Protein AF-A0A3M2GX97-F1 (afdb_monomer_lite)

Sequence (139 aa):
MDYLLRYRALLKPSDVLYLAIRSIMYLIIALGLFLLIKEMFYRELSFENLVKNTTIRVLELVILYEIFRAVLSIFEYQRVKLTFLVDACISFMIRELIIVIYSGKLNPELSLSLGAVLLVLALLRIVVVRFSPEVKHEV

pLDDT: mean 82.13, std 12.9, range [42.47, 96.44]

Foldseek 3Di:
DPPVVVVVPDCDPLNVVLVVLVVVLVVVLVVLVVVLVVCLVPDPDDPLVNVLVSLLSVLVSVVSVLVSVVVSVCSPPVDDQVLNVLVSVLVNLVSVVVNCVSVVVDDPVVVVVSVVVNVVSVVVNVCSVVPVDDPPPDD

Radius of gyration: 20.85 Å; chains: 1; bounding box: 63×39×47 Å

Secondary structure (DSSP, 8-state):
--TTTTTSS---HHHHHHHHHHHHHHHHHHHHHHHHHHHHHH----HHHHHHHHHHHHHHHHHHHHHHHHHHHHHHHSS--HHHHHHHHHHHHHHHHHHHHHHT---HHHHHHHHHHHHHHHHHHHHHHHHS-------

Structure (mmCIF, N/CA/C/O backbone):
data_AF-A0A3M2GX97-F1
#
_entry.id   AF-A0A3M2GX97-F1
#
loop_
_atom_site.group_PDB
_atom_site.id
_atom_site.type_symbol
_atom_site.label_atom_id
_atom_site.label_alt_id
_atom_site.label_comp_id
_atom_site.label_asym_id
_atom_site.label_entity_id
_atom_site.label_seq_id
_atom_site.pdbx_PDB_ins_code
_atom_site.Cartn_x
_atom_site.Cartn_y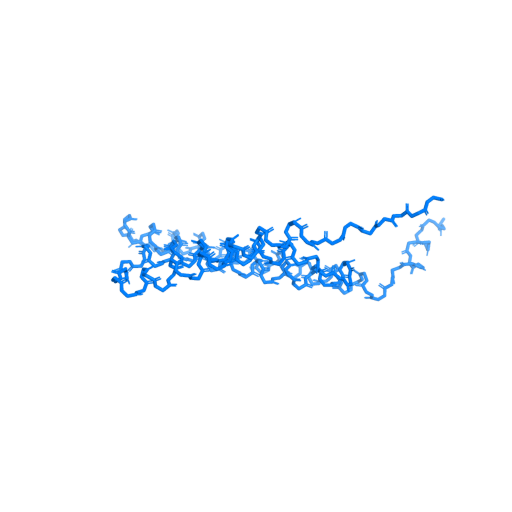
_atom_site.Cartn_z
_atom_site.occupancy
_atom_site.B_iso_or_equiv
_atom_site.auth_seq_id
_atom_site.auth_comp_id
_atom_site.auth_asym_id
_atom_site.auth_atom_id
_atom_site.pdbx_PDB_model_num
ATOM 1 N N . MET A 1 1 ? 41.504 16.235 -9.476 1.00 54.25 1 MET A N 1
ATOM 2 C CA . MET A 1 1 ? 40.202 16.875 -9.754 1.00 54.25 1 MET A CA 1
ATOM 3 C C . MET A 1 1 ? 39.506 16.200 -10.949 1.00 54.25 1 MET A C 1
ATOM 5 O O . MET A 1 1 ? 38.859 16.886 -11.713 1.00 54.25 1 MET A O 1
ATOM 9 N N . ASP A 1 2 ? 39.601 14.868 -11.106 1.00 54.72 2 ASP A N 1
ATOM 10 C CA . ASP A 1 2 ? 39.024 14.140 -12.264 1.00 54.72 2 ASP A CA 1
ATOM 11 C C . ASP A 1 2 ? 38.012 13.050 -11.876 1.00 54.72 2 ASP A C 1
ATOM 13 O O . ASP A 1 2 ? 37.290 12.520 -12.716 1.00 54.72 2 ASP A O 1
ATOM 17 N N . TYR A 1 3 ? 37.883 12.745 -10.583 1.00 55.25 3 TYR A N 1
ATOM 18 C CA . TYR A 1 3 ? 36.959 11.711 -10.107 1.00 55.25 3 TYR A CA 1
ATOM 19 C C . TYR A 1 3 ? 35.488 12.160 -10.112 1.00 55.25 3 TYR A C 1
ATOM 21 O O . TYR A 1 3 ? 34.590 11.327 -10.190 1.00 55.25 3 TYR A O 1
ATOM 29 N N . LEU A 1 4 ? 35.225 13.472 -10.084 1.00 58.31 4 LEU A N 1
ATOM 30 C CA . LEU A 1 4 ? 33.865 14.026 -10.050 1.00 58.31 4 LEU A CA 1
ATOM 31 C C . LEU A 1 4 ? 33.211 14.118 -11.440 1.00 58.31 4 LEU A C 1
ATOM 33 O O . LEU A 1 4 ? 31.986 14.121 -11.542 1.00 58.31 4 LEU A O 1
ATOM 37 N N . LEU A 1 5 ? 34.000 14.149 -12.519 1.00 59.16 5 LEU A N 1
ATOM 38 C CA . LEU A 1 5 ? 33.483 14.296 -13.887 1.00 59.16 5 LEU A CA 1
ATOM 39 C C . LEU A 1 5 ? 32.967 12.974 -14.474 1.00 59.16 5 LEU A C 1
ATOM 41 O O . LEU A 1 5 ? 32.030 12.980 -15.271 1.00 59.16 5 LEU A O 1
ATOM 45 N N . ARG A 1 6 ? 33.489 11.828 -14.017 1.00 56.19 6 ARG A N 1
ATOM 46 C CA . ARG A 1 6 ? 33.067 10.501 -14.501 1.00 56.19 6 ARG A CA 1
ATOM 47 C C . ARG A 1 6 ? 31.698 10.058 -13.967 1.00 56.19 6 ARG A C 1
ATOM 49 O O . ARG A 1 6 ? 31.044 9.236 -14.598 1.00 56.19 6 ARG A O 1
ATOM 56 N N . TYR A 1 7 ? 31.233 10.643 -12.861 1.00 55.12 7 TYR A N 1
ATOM 57 C CA . TYR A 1 7 ? 29.900 10.370 -12.305 1.00 55.12 7 TYR A CA 1
ATOM 58 C C . TYR A 1 7 ? 28.773 11.048 -13.108 1.00 55.12 7 TYR A C 1
ATOM 60 O O . TYR A 1 7 ? 27.627 10.611 -13.085 1.00 55.12 7 TYR A O 1
ATOM 68 N N . ARG A 1 8 ? 29.098 12.106 -13.867 1.00 57.59 8 ARG A N 1
ATOM 69 C CA . ARG A 1 8 ? 28.133 12.900 -14.647 1.00 57.59 8 ARG A CA 1
ATOM 70 C C . ARG A 1 8 ? 27.841 12.337 -16.043 1.00 57.59 8 ARG A C 1
ATOM 72 O O . ARG A 1 8 ? 26.881 12.770 -16.667 1.00 57.59 8 ARG A O 1
ATOM 79 N N . ALA A 1 9 ? 28.645 11.390 -16.528 1.00 55.88 9 ALA A N 1
ATOM 80 C CA . ALA A 1 9 ? 28.612 10.932 -17.920 1.00 55.88 9 ALA A CA 1
ATOM 81 C C . ALA A 1 9 ? 27.734 9.689 -18.179 1.00 55.88 9 ALA A C 1
ATOM 83 O O . ALA A 1 9 ? 27.726 9.184 -19.298 1.00 55.88 9 ALA A O 1
ATOM 84 N N . LEU A 1 10 ? 27.005 9.173 -17.181 1.00 59.09 10 LEU A N 1
ATOM 85 C CA . LEU A 1 10 ? 26.242 7.925 -17.345 1.00 59.09 10 LEU A CA 1
ATOM 86 C C . LEU A 1 10 ? 24.918 7.848 -16.572 1.00 59.09 10 LEU A C 1
ATOM 88 O O . LEU A 1 10 ? 24.339 6.772 -16.485 1.00 59.09 10 LEU A O 1
ATOM 92 N N . LEU A 1 11 ? 24.403 8.968 -16.055 1.00 63.03 11 LEU A N 1
ATOM 93 C CA . LEU A 1 11 ? 23.005 9.032 -15.621 1.00 63.03 11 LEU A CA 1
ATOM 94 C C . LEU A 1 11 ? 22.142 9.176 -16.872 1.00 63.03 11 LEU A C 1
ATOM 96 O O . LEU A 1 11 ? 22.019 10.269 -17.432 1.00 63.03 11 LEU A O 1
ATOM 100 N N . LYS A 1 12 ? 21.566 8.065 -17.335 1.00 76.62 12 LYS A N 1
ATOM 101 C CA . LYS A 1 12 ? 20.534 8.134 -18.369 1.00 76.62 12 LYS A CA 1
ATOM 102 C C . LYS A 1 12 ? 19.368 8.958 -17.805 1.00 76.62 12 LYS A C 1
ATOM 104 O O . LYS A 1 12 ? 19.091 8.878 -16.607 1.00 76.62 12 LYS A O 1
ATOM 109 N N . PRO A 1 13 ? 18.648 9.736 -18.629 1.00 76.75 13 PRO A N 1
ATOM 110 C CA . PRO A 1 13 ? 17.495 10.509 -18.159 1.00 76.75 13 PRO A CA 1
ATOM 111 C C . PRO A 1 13 ? 16.436 9.638 -17.448 1.00 76.75 13 PRO A C 1
ATOM 113 O O . PRO A 1 13 ? 15.741 10.128 -16.561 1.00 76.75 13 PRO A O 1
ATOM 116 N N . SER A 1 14 ? 16.372 8.336 -17.762 1.00 78.25 14 SER A N 1
ATOM 117 C CA . SER A 1 14 ? 15.567 7.333 -17.049 1.00 78.25 14 SER A CA 1
ATOM 118 C C . SER A 1 14 ? 15.922 7.193 -15.567 1.00 78.25 14 SER A C 1
ATOM 120 O O . SER A 1 14 ? 15.031 7.045 -14.734 1.00 78.25 14 SER A O 1
ATOM 122 N N . ASP A 1 15 ? 17.206 7.266 -15.228 1.00 85.38 15 ASP A N 1
ATOM 123 C CA . ASP A 1 15 ? 17.712 6.966 -13.887 1.00 85.38 15 ASP A CA 1
ATOM 124 C C . ASP A 1 15 ? 17.464 8.150 -12.949 1.00 85.38 15 ASP A C 1
ATOM 126 O O . ASP A 1 15 ? 17.101 7.978 -11.784 1.00 85.38 15 ASP A O 1
ATOM 130 N N . VAL A 1 16 ? 17.582 9.368 -13.489 1.00 87.06 16 VAL A N 1
ATOM 131 C CA . VAL A 1 16 ? 17.220 10.609 -12.792 1.00 87.06 16 VAL A CA 1
ATOM 132 C C . VAL A 1 16 ? 15.721 10.635 -12.499 1.00 87.06 16 VAL A C 1
ATOM 134 O O . VAL A 1 16 ? 15.323 10.958 -11.381 1.00 87.06 16 VAL A O 1
ATOM 137 N N . LEU A 1 17 ? 14.890 10.254 -13.476 1.00 85.62 17 LEU A N 1
ATOM 138 C CA . LEU A 1 17 ? 13.440 10.180 -13.305 1.00 85.62 17 LEU A CA 1
ATOM 139 C C . LEU A 1 17 ? 13.046 9.130 -12.258 1.00 85.62 17 LEU A C 1
ATOM 141 O O . LEU A 1 17 ? 12.260 9.428 -11.361 1.00 85.62 17 LEU A O 1
ATOM 145 N N . TYR A 1 18 ? 13.626 7.930 -12.331 1.00 87.88 18 TYR A N 1
ATOM 146 C CA . TYR A 1 18 ? 13.399 6.875 -11.344 1.00 87.88 18 TYR A CA 1
ATOM 147 C C . TYR A 1 18 ? 13.775 7.343 -9.928 1.00 87.88 18 TYR A C 1
ATOM 149 O O . TYR A 1 18 ? 12.979 7.206 -8.995 1.00 87.88 18 TYR A O 1
ATOM 157 N N . LEU A 1 19 ? 14.953 7.959 -9.766 1.00 89.56 19 LEU A N 1
ATOM 158 C CA . LEU A 1 19 ? 15.407 8.480 -8.478 1.00 89.56 19 LEU A CA 1
ATOM 159 C C . LEU A 1 19 ? 14.478 9.583 -7.954 1.00 89.56 19 LEU A C 1
ATOM 161 O O . LEU A 1 19 ? 14.158 9.595 -6.762 1.00 89.56 19 LEU A O 1
ATOM 165 N N . ALA A 1 20 ? 14.020 10.481 -8.830 1.00 91.25 20 ALA A N 1
ATOM 166 C CA . ALA A 1 20 ? 13.090 11.546 -8.475 1.00 91.25 20 ALA A CA 1
ATOM 167 C C . ALA A 1 20 ? 11.747 10.983 -7.985 1.00 91.25 20 ALA A C 1
ATOM 169 O O . ALA A 1 20 ? 11.319 11.318 -6.880 1.00 91.25 20 ALA A O 1
ATOM 170 N N . ILE A 1 21 ? 11.122 10.071 -8.743 1.00 90.50 21 ILE A N 1
ATOM 171 C CA . ILE A 1 21 ? 9.843 9.441 -8.366 1.00 90.50 21 ILE A CA 1
ATOM 172 C C . ILE A 1 21 ? 9.993 8.672 -7.049 1.00 90.50 21 ILE A C 1
ATOM 174 O O . ILE A 1 21 ? 9.150 8.804 -6.161 1.00 90.50 21 ILE A O 1
ATOM 178 N N . ARG A 1 22 ? 11.084 7.915 -6.875 1.00 92.19 22 ARG A N 1
ATOM 179 C CA . ARG A 1 22 ? 11.343 7.165 -5.638 1.00 92.19 22 ARG A CA 1
ATOM 180 C C . ARG A 1 22 ? 11.516 8.088 -4.432 1.00 92.19 22 ARG A C 1
ATOM 182 O O . ARG A 1 22 ? 11.015 7.786 -3.352 1.00 92.19 22 ARG A O 1
ATOM 189 N N . SER A 1 23 ? 12.194 9.218 -4.616 1.00 93.31 23 SER A N 1
ATOM 190 C CA . SER A 1 23 ? 12.381 10.216 -3.557 1.00 93.31 23 SER A CA 1
ATOM 191 C C . SER A 1 23 ? 11.061 10.892 -3.185 1.00 93.31 23 SER A C 1
ATOM 193 O O . SER A 1 23 ? 10.763 11.038 -2.001 1.00 93.31 23 SER A O 1
ATOM 195 N N . ILE A 1 24 ? 10.235 11.230 -4.181 1.00 94.88 24 ILE A N 1
ATOM 196 C CA . ILE A 1 24 ? 8.887 11.778 -3.977 1.00 94.88 24 ILE A CA 1
ATOM 197 C C . ILE A 1 24 ? 8.003 10.778 -3.223 1.00 94.88 24 ILE A C 1
ATOM 199 O O . ILE A 1 24 ? 7.351 11.162 -2.256 1.00 94.88 24 ILE A O 1
ATOM 203 N N . MET A 1 25 ? 8.019 9.498 -3.608 1.00 93.94 25 MET A N 1
ATOM 204 C CA . MET A 1 25 ? 7.278 8.439 -2.913 1.00 93.94 25 MET A CA 1
ATOM 205 C C . MET A 1 25 ? 7.633 8.399 -1.420 1.00 93.94 25 MET A C 1
ATOM 207 O O . MET A 1 25 ? 6.736 8.441 -0.579 1.00 93.94 25 MET A O 1
ATOM 211 N N . TYR A 1 26 ? 8.926 8.349 -1.075 1.00 94.69 26 TYR A N 1
ATOM 212 C CA . TYR A 1 26 ? 9.346 8.327 0.331 1.00 94.69 26 TYR A CA 1
ATOM 213 C C . TYR A 1 26 ? 8.939 9.590 1.085 1.00 94.69 26 TYR A C 1
ATOM 215 O O . TYR A 1 26 ? 8.519 9.495 2.236 1.00 94.69 26 TYR A O 1
ATOM 223 N N . LEU A 1 27 ? 9.012 10.755 0.440 1.00 96.44 27 LEU A N 1
ATOM 224 C CA . LEU A 1 27 ? 8.582 12.016 1.035 1.00 96.44 27 LEU A CA 1
ATOM 225 C C . LEU A 1 27 ? 7.077 12.011 1.335 1.00 96.44 27 LEU A C 1
ATOM 227 O O . LEU A 1 27 ? 6.680 12.356 2.444 1.00 96.44 27 LEU A O 1
ATOM 231 N N . ILE A 1 28 ? 6.242 11.576 0.389 1.00 95.25 28 ILE A N 1
ATOM 232 C CA . ILE A 1 28 ? 4.786 11.500 0.576 1.00 95.25 28 ILE A CA 1
ATOM 233 C C . ILE A 1 28 ? 4.431 10.528 1.706 1.00 95.25 28 ILE A C 1
ATOM 235 O O . ILE A 1 28 ? 3.602 10.850 2.555 1.00 95.25 28 ILE A O 1
ATOM 239 N N . ILE A 1 29 ? 5.085 9.365 1.761 1.00 94.50 29 ILE A N 1
ATOM 240 C CA . ILE A 1 29 ? 4.862 8.378 2.827 1.00 94.50 29 ILE A CA 1
ATOM 241 C C . ILE A 1 29 ? 5.303 8.933 4.182 1.00 94.50 29 ILE A C 1
ATOM 243 O O . ILE A 1 29 ? 4.564 8.808 5.156 1.00 94.50 29 ILE A O 1
ATOM 247 N N . ALA A 1 30 ? 6.466 9.584 4.253 1.00 95.50 30 ALA A N 1
ATOM 248 C CA . ALA A 1 30 ? 6.948 10.211 5.480 1.00 95.50 30 ALA A CA 1
ATOM 249 C C . ALA A 1 30 ? 5.985 11.300 5.978 1.00 95.50 30 ALA A C 1
ATOM 251 O O . ALA A 1 30 ? 5.673 11.340 7.167 1.00 95.50 30 ALA A O 1
ATOM 252 N N . LEU A 1 31 ? 5.458 12.135 5.076 1.00 96.12 31 LEU A N 1
ATOM 253 C CA . LEU A 1 31 ? 4.430 13.122 5.411 1.00 96.12 31 LEU A CA 1
ATOM 254 C C . LEU A 1 31 ? 3.137 12.456 5.891 1.00 96.12 31 LEU A C 1
ATOM 256 O O . LEU A 1 31 ? 2.572 12.883 6.894 1.00 96.12 31 LEU A O 1
ATOM 260 N N . GLY A 1 32 ? 2.688 11.393 5.224 1.00 93.75 32 GLY A N 1
ATOM 261 C CA . GLY A 1 32 ? 1.515 10.622 5.634 1.0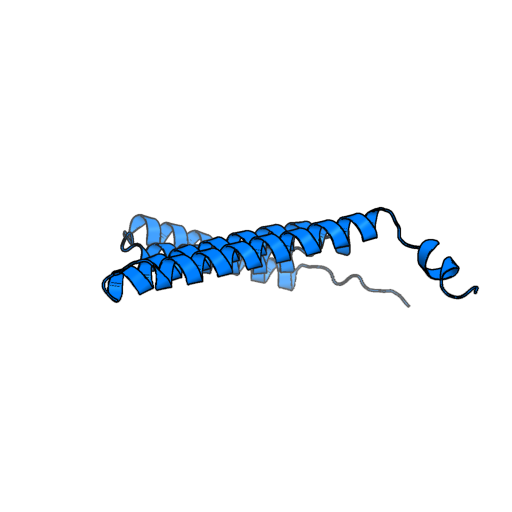0 93.75 32 GLY A CA 1
ATOM 262 C C . GLY A 1 32 ? 1.653 10.041 7.043 1.00 93.75 32 GLY A C 1
ATOM 263 O O . GLY A 1 32 ? 0.759 10.201 7.874 1.00 93.75 32 GLY A O 1
ATOM 264 N N . LEU A 1 33 ? 2.803 9.433 7.344 1.00 93.62 33 LEU A N 1
ATOM 265 C CA . LEU A 1 33 ? 3.122 8.913 8.677 1.00 93.62 33 LEU A CA 1
ATOM 266 C C . LEU A 1 33 ? 3.208 10.032 9.721 1.00 93.62 33 LEU A C 1
ATOM 268 O O . LEU A 1 33 ? 2.707 9.883 10.833 1.00 93.62 33 LEU A O 1
ATOM 272 N N . PHE A 1 34 ? 3.798 11.174 9.367 1.00 94.44 34 PHE A N 1
ATOM 273 C CA . PHE A 1 34 ? 3.858 12.330 10.256 1.00 94.44 34 PHE A CA 1
ATOM 274 C C . PHE A 1 34 ? 2.458 12.864 10.596 1.00 94.44 34 PHE A C 1
ATOM 276 O O . PHE A 1 34 ? 2.166 13.151 11.758 1.00 94.44 34 PHE A O 1
ATOM 283 N N . LEU A 1 35 ? 1.567 12.951 9.604 1.00 91.88 35 LEU A N 1
ATOM 284 C CA . LEU A 1 35 ? 0.176 13.360 9.805 1.00 91.88 35 LEU A CA 1
ATOM 285 C C . LEU A 1 35 ? -0.594 12.371 10.686 1.00 91.88 35 LEU A C 1
ATOM 287 O O . LEU A 1 35 ? -1.351 12.811 11.548 1.00 91.88 35 LEU A O 1
ATOM 291 N N . LEU A 1 36 ? -0.361 11.064 10.524 1.00 91.00 36 LEU A N 1
ATOM 292 C CA . LEU A 1 36 ? -0.929 10.029 11.393 1.00 91.00 36 LEU A CA 1
ATOM 293 C C . LEU A 1 36 ? -0.531 10.226 12.857 1.00 91.00 36 LEU A C 1
ATOM 295 O O . LEU A 1 36 ? -1.398 10.280 13.726 1.00 91.00 36 LEU A O 1
ATOM 299 N N . ILE A 1 37 ? 0.769 10.381 13.125 1.00 90.06 37 ILE A N 1
ATOM 300 C CA . ILE A 1 37 ? 1.287 10.589 14.486 1.00 90.06 37 ILE A CA 1
ATOM 301 C C . ILE A 1 37 ? 0.700 11.869 15.084 1.00 90.06 37 ILE A C 1
ATOM 303 O O . ILE A 1 37 ? 0.273 11.882 16.239 1.00 90.06 37 ILE A O 1
ATOM 307 N N . LYS A 1 38 ? 0.630 12.939 14.284 1.00 90.25 38 LYS A N 1
ATOM 308 C CA . LYS A 1 38 ? 0.001 14.193 14.695 1.00 90.25 38 LYS A CA 1
ATOM 309 C C . LYS A 1 38 ? -1.462 13.959 15.082 1.00 90.25 38 LYS A C 1
ATOM 311 O O . LYS A 1 38 ? -1.887 14.363 16.158 1.00 90.25 38 LYS A O 1
ATOM 316 N N . GLU A 1 39 ? -2.239 13.284 14.247 1.00 85.00 39 GLU A N 1
ATOM 317 C CA . GLU A 1 39 ? -3.653 13.032 14.532 1.00 85.00 39 GLU A CA 1
ATOM 318 C C . GLU A 1 39 ? -3.863 12.185 15.794 1.00 85.00 39 GLU A C 1
ATOM 320 O O . GLU A 1 39 ? -4.794 12.463 16.548 1.00 85.00 39 GLU A O 1
ATOM 325 N N . MET A 1 40 ? -2.977 11.221 16.063 1.00 85.19 40 MET A N 1
ATOM 326 C CA . MET A 1 40 ? -3.005 10.427 17.296 1.00 85.19 40 MET A CA 1
ATOM 327 C C . MET A 1 40 ? -2.719 11.261 18.550 1.00 85.19 40 MET A C 1
ATOM 329 O O . MET A 1 40 ? -3.312 11.004 19.590 1.00 85.19 40 MET A O 1
ATOM 333 N N . PHE A 1 41 ? -1.820 12.246 18.467 1.00 83.81 41 PHE A N 1
ATOM 334 C CA . PHE A 1 41 ? -1.428 13.061 19.622 1.00 83.81 41 PHE A CA 1
ATOM 335 C C . PHE A 1 41 ? -2.423 14.188 19.936 1.00 83.81 41 PHE A C 1
ATOM 337 O O . PHE A 1 41 ? -2.636 14.516 21.098 1.00 83.81 41 PHE A O 1
ATOM 344 N N . TYR A 1 42 ? -3.032 14.795 18.911 1.00 80.88 42 TYR A N 1
ATOM 345 C CA . TYR A 1 42 ? -3.915 15.958 19.080 1.00 80.88 42 TYR A CA 1
ATOM 346 C C . TYR A 1 42 ? -5.400 15.611 19.261 1.00 80.88 42 TYR A C 1
ATOM 348 O O . TYR A 1 42 ? -6.182 16.496 19.607 1.00 80.88 42 TYR A O 1
ATOM 356 N N . ARG A 1 43 ? -5.824 14.367 19.005 1.00 74.31 43 ARG A N 1
ATOM 357 C CA . ARG A 1 43 ? -7.218 13.955 19.211 1.00 74.31 43 ARG A CA 1
ATOM 358 C C . ARG A 1 43 ? -7.378 13.182 20.520 1.00 74.31 43 ARG A C 1
ATOM 360 O O . ARG A 1 43 ? -6.877 12.070 20.644 1.00 74.31 43 ARG A O 1
ATOM 367 N N . GLU A 1 44 ? -8.185 13.711 21.435 1.00 63.59 44 GLU A N 1
ATOM 368 C CA . GLU A 1 44 ? -8.740 12.943 22.555 1.00 63.59 44 GLU A CA 1
ATOM 369 C C . GLU A 1 44 ? -9.838 12.003 22.034 1.00 63.59 44 GLU A C 1
ATOM 371 O O . GLU A 1 44 ? -11.027 12.317 22.041 1.00 63.59 44 GLU A O 1
ATOM 376 N N . LEU A 1 45 ? -9.434 10.858 21.488 1.00 66.62 45 LEU A N 1
ATOM 377 C CA . LEU A 1 45 ? -10.352 9.813 21.040 1.00 66.62 45 LEU A CA 1
ATOM 378 C C . LEU A 1 45 ? -10.369 8.660 22.041 1.00 66.62 45 LEU A C 1
ATOM 380 O O . LEU A 1 45 ? -9.335 8.239 22.553 1.00 66.62 45 LEU A O 1
ATOM 384 N N . SER A 1 46 ? -11.553 8.083 22.248 1.00 80.62 46 SER A N 1
ATOM 385 C CA . SER A 1 46 ? -11.699 6.766 22.872 1.00 80.62 46 SER A CA 1
ATOM 386 C C . SER A 1 46 ? -10.790 5.741 22.178 1.00 80.62 46 SER A C 1
ATOM 388 O O . SER A 1 46 ? -10.712 5.743 20.945 1.00 80.62 46 SER A O 1
ATOM 390 N N . PHE A 1 47 ? -10.190 4.826 22.943 1.00 81.06 47 PHE A N 1
ATOM 391 C CA . PHE A 1 47 ? -9.245 3.817 22.441 1.00 81.06 47 PHE A CA 1
ATOM 392 C C . PHE A 1 47 ? -9.758 3.048 21.207 1.00 81.06 47 PHE A C 1
ATOM 394 O O . PHE A 1 47 ? -9.022 2.865 20.241 1.00 81.06 47 PHE A O 1
ATOM 401 N N . GLU A 1 48 ? -11.040 2.678 21.182 1.00 82.31 48 GLU A N 1
ATOM 402 C CA . GLU A 1 48 ? -11.665 1.963 20.060 1.00 82.31 48 GLU A CA 1
ATOM 403 C C . GLU A 1 48 ? -11.633 2.764 18.743 1.00 82.31 48 GLU A C 1
ATOM 405 O O . GLU A 1 48 ? -11.174 2.276 17.707 1.00 82.31 48 GLU A O 1
ATOM 410 N N . ASN A 1 49 ? -12.052 4.031 18.790 1.00 81.81 49 ASN A N 1
ATOM 411 C CA . ASN A 1 49 ? -12.038 4.921 17.628 1.00 81.81 49 ASN A CA 1
ATOM 412 C C . ASN A 1 49 ? -10.615 5.263 17.170 1.00 81.81 49 ASN A C 1
ATOM 414 O O . ASN A 1 49 ? -10.382 5.411 15.968 1.00 81.81 49 ASN A O 1
ATOM 418 N N . LEU A 1 50 ? -9.664 5.360 18.105 1.00 83.75 50 LEU A N 1
ATOM 419 C CA . LEU A 1 50 ? -8.253 5.569 17.791 1.00 83.75 50 LEU A CA 1
ATOM 420 C C . LEU A 1 50 ? -7.703 4.396 16.970 1.00 83.75 50 LEU A C 1
ATOM 422 O O . LEU A 1 50 ? -7.131 4.625 15.904 1.00 83.75 50 LEU A O 1
ATOM 426 N N . VAL A 1 51 ? -7.923 3.156 17.419 1.00 83.00 51 VAL A N 1
ATOM 427 C CA . VAL A 1 51 ? -7.469 1.951 16.705 1.00 83.00 51 VAL A CA 1
ATOM 428 C C . VAL A 1 51 ? -8.113 1.880 15.322 1.00 83.00 51 VAL A C 1
ATOM 430 O O . VAL A 1 51 ? -7.400 1.804 14.324 1.00 83.00 51 VAL A O 1
ATOM 433 N N . LYS A 1 52 ? -9.444 1.998 15.235 1.00 84.31 52 LYS A N 1
ATOM 434 C CA . LYS A 1 52 ? -10.173 1.914 13.960 1.00 84.31 52 LYS A CA 1
ATOM 435 C C . LYS A 1 52 ? -9.702 2.951 12.936 1.00 84.31 52 LYS A C 1
ATOM 437 O O . LYS A 1 52 ? -9.367 2.594 11.808 1.00 84.31 52 LYS A O 1
ATOM 442 N N . ASN A 1 53 ? -9.661 4.229 13.319 1.00 84.75 53 ASN A N 1
ATOM 443 C CA . ASN A 1 53 ? -9.290 5.318 12.410 1.00 84.75 53 ASN A CA 1
ATOM 444 C C . ASN A 1 53 ? -7.809 5.235 12.004 1.00 84.75 53 ASN A C 1
ATOM 446 O O . ASN A 1 53 ? -7.476 5.468 10.844 1.00 84.75 53 ASN A O 1
ATOM 450 N N . THR A 1 54 ? -6.928 4.848 12.932 1.00 87.69 54 THR A N 1
ATOM 451 C CA . THR A 1 54 ? -5.496 4.685 12.640 1.00 87.69 54 THR A CA 1
ATOM 452 C C . THR A 1 54 ? -5.260 3.521 11.684 1.00 87.69 54 THR A C 1
ATOM 454 O O . THR A 1 54 ? -4.537 3.689 10.706 1.00 87.69 54 THR A O 1
ATOM 457 N N . THR A 1 55 ? -5.904 2.368 11.895 1.00 87.00 55 THR A N 1
ATOM 458 C CA . THR A 1 55 ? -5.773 1.211 10.997 1.00 87.00 55 THR A CA 1
ATOM 459 C C . THR A 1 55 ? -6.200 1.554 9.574 1.00 87.00 55 THR A C 1
ATOM 461 O O . THR A 1 55 ? -5.457 1.260 8.641 1.00 87.00 55 THR A O 1
ATOM 464 N N . ILE A 1 56 ? -7.351 2.215 9.399 1.00 86.31 56 ILE A N 1
ATOM 465 C CA . ILE A 1 56 ? -7.848 2.608 8.071 1.00 86.31 56 ILE A CA 1
ATOM 466 C C . ILE A 1 56 ? -6.840 3.527 7.372 1.00 86.31 56 ILE A C 1
ATOM 468 O O . ILE A 1 56 ? -6.428 3.250 6.249 1.00 86.31 56 ILE A O 1
ATOM 472 N N . ARG A 1 57 ? -6.367 4.568 8.059 1.00 88.75 57 ARG A N 1
ATOM 473 C CA . ARG A 1 57 ? -5.428 5.542 7.486 1.00 88.75 57 ARG A CA 1
ATOM 474 C C . ARG A 1 57 ? -4.041 4.961 7.208 1.00 88.75 57 ARG A C 1
ATOM 476 O O . ARG A 1 57 ? -3.411 5.315 6.216 1.00 88.75 57 ARG A O 1
ATOM 483 N N . VAL A 1 58 ? -3.552 4.047 8.049 1.00 89.88 58 VAL A N 1
ATOM 484 C CA . VAL A 1 58 ? -2.325 3.290 7.752 1.00 89.88 58 VAL A CA 1
ATOM 485 C C . VAL A 1 58 ? -2.532 2.462 6.489 1.00 89.88 58 VAL A C 1
ATOM 487 O O . VAL A 1 58 ? -1.666 2.459 5.618 1.00 89.88 58 VAL A O 1
ATOM 490 N N . LEU A 1 59 ? -3.681 1.797 6.351 1.00 88.88 59 LEU A N 1
ATOM 491 C CA . LEU A 1 59 ? -3.986 1.025 5.153 1.00 88.88 59 LEU A CA 1
ATOM 492 C C . LEU A 1 59 ? -4.027 1.898 3.895 1.00 88.88 59 LEU A C 1
ATOM 494 O O . LEU A 1 59 ? -3.436 1.494 2.897 1.00 88.88 59 LEU A O 1
ATOM 498 N N . GLU A 1 60 ? -4.603 3.100 3.954 1.00 87.19 60 GLU A N 1
ATOM 499 C CA . GLU A 1 60 ? -4.564 4.080 2.855 1.00 87.19 60 GLU A CA 1
ATOM 500 C C . GLU A 1 60 ? -3.124 4.436 2.438 1.00 87.19 60 GLU A C 1
ATOM 502 O O . GLU A 1 60 ? -2.809 4.455 1.245 1.00 87.19 60 GLU A O 1
ATOM 507 N N . LEU A 1 61 ? -2.213 4.650 3.397 1.00 91.31 61 LEU A N 1
ATOM 508 C CA . LEU A 1 61 ? -0.802 4.922 3.085 1.00 91.31 61 LEU A CA 1
ATOM 509 C C . LEU A 1 61 ? -0.105 3.740 2.417 1.00 91.31 61 LEU A C 1
ATOM 511 O O . LEU A 1 61 ? 0.746 3.934 1.547 1.00 91.31 61 LEU A O 1
ATOM 515 N N . VAL A 1 62 ? -0.453 2.515 2.802 1.00 89.00 62 VAL A N 1
ATOM 516 C CA . VAL A 1 62 ? 0.130 1.336 2.163 1.00 89.00 62 VAL A CA 1
ATOM 517 C C . VAL A 1 62 ? -0.419 1.148 0.741 1.00 89.00 62 VAL A C 1
ATOM 519 O O . VAL A 1 62 ? 0.362 0.775 -0.131 1.00 89.00 62 VAL A O 1
ATOM 522 N N . ILE A 1 63 ? -1.690 1.480 0.457 1.00 86.81 63 ILE A N 1
ATOM 523 C CA . ILE A 1 63 ? -2.219 1.516 -0.929 1.00 86.81 63 ILE A CA 1
ATOM 524 C C . ILE A 1 63 ? -1.387 2.471 -1.776 1.00 86.81 63 ILE A C 1
ATOM 526 O O . ILE A 1 63 ? -0.940 2.125 -2.870 1.00 86.81 63 ILE A O 1
ATOM 530 N N . LEU A 1 64 ? -1.149 3.671 -1.248 1.00 89.81 64 LEU A N 1
ATOM 531 C CA . LEU A 1 64 ? -0.356 4.679 -1.932 1.00 89.81 64 LEU A CA 1
ATOM 532 C C . LEU A 1 64 ? 1.056 4.160 -2.233 1.00 89.81 64 LEU A C 1
ATOM 534 O O . LEU A 1 64 ? 1.526 4.278 -3.365 1.00 89.81 64 LEU A O 1
ATOM 538 N N . TYR A 1 65 ? 1.706 3.522 -1.254 1.00 90.62 65 TYR A N 1
ATOM 539 C CA . TYR A 1 65 ? 3.008 2.881 -1.447 1.00 90.62 65 TYR A CA 1
ATOM 540 C C . TYR A 1 65 ? 2.977 1.783 -2.519 1.00 90.62 65 TYR A C 1
ATOM 542 O O . TYR A 1 65 ? 3.868 1.743 -3.366 1.00 90.62 65 TYR A O 1
ATOM 550 N N . GLU A 1 66 ? 1.966 0.912 -2.522 1.00 85.62 66 GLU A N 1
ATOM 551 C CA . GLU A 1 66 ? 1.829 -0.160 -3.517 1.00 85.62 66 GLU A CA 1
ATOM 552 C C . GLU A 1 66 ? 1.677 0.395 -4.938 1.00 85.62 66 GLU A C 1
ATOM 554 O O . GLU A 1 66 ? 2.334 -0.101 -5.856 1.00 85.62 66 GLU A O 1
ATOM 559 N N . ILE A 1 67 ? 0.894 1.464 -5.115 1.00 86.75 67 ILE A N 1
ATOM 560 C CA . ILE A 1 67 ? 0.738 2.141 -6.409 1.00 86.75 67 ILE A CA 1
ATOM 561 C C . ILE A 1 67 ? 2.074 2.734 -6.865 1.00 86.75 67 ILE A C 1
ATOM 563 O O . ILE A 1 67 ? 2.506 2.481 -7.991 1.00 86.75 67 ILE A O 1
ATOM 567 N N . PHE A 1 68 ? 2.774 3.474 -5.998 1.00 89.50 68 PHE A N 1
ATOM 568 C CA . PHE A 1 68 ? 4.084 4.029 -6.350 1.00 89.50 68 PHE A CA 1
ATOM 569 C C . PHE A 1 68 ? 5.104 2.938 -6.682 1.00 89.50 68 PHE A C 1
ATOM 571 O O . PHE A 1 68 ? 5.848 3.067 -7.653 1.00 89.50 68 PHE A O 1
ATOM 578 N N . ARG A 1 69 ? 5.124 1.845 -5.915 1.00 85.00 69 ARG A N 1
ATOM 579 C CA . ARG A 1 69 ? 5.998 0.695 -6.168 1.00 85.00 69 ARG A CA 1
ATOM 580 C C . ARG A 1 69 ? 5.699 0.054 -7.523 1.00 85.00 69 ARG A C 1
ATOM 582 O O . ARG A 1 69 ? 6.633 -0.258 -8.259 1.00 85.00 69 ARG A O 1
ATOM 589 N N . ALA A 1 70 ? 4.423 -0.123 -7.867 1.00 82.25 70 ALA A N 1
ATOM 590 C CA . ALA A 1 70 ? 4.015 -0.651 -9.166 1.00 82.25 70 ALA A CA 1
ATOM 591 C C . ALA A 1 70 ? 4.497 0.260 -10.306 1.00 82.25 70 ALA A C 1
ATOM 593 O O . ALA A 1 70 ? 5.108 -0.230 -11.257 1.00 82.25 70 ALA A O 1
ATOM 594 N N . VAL A 1 71 ? 4.321 1.578 -10.165 1.00 84.00 71 VAL A N 1
ATOM 595 C CA . VAL A 1 71 ? 4.811 2.577 -11.129 1.00 84.00 71 VAL A CA 1
ATOM 596 C C . VAL A 1 7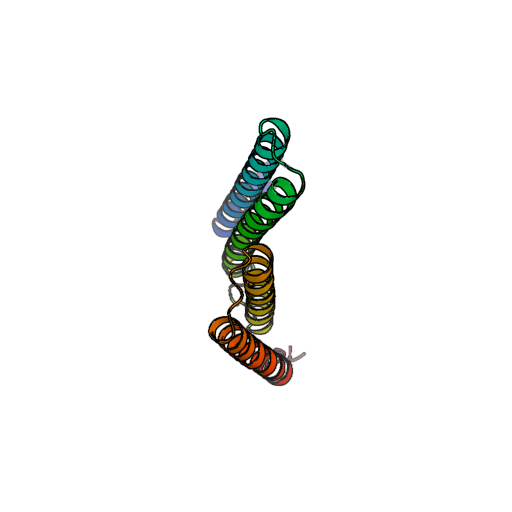1 ? 6.335 2.523 -11.264 1.00 84.00 71 VAL A C 1
ATOM 598 O O . VAL A 1 71 ? 6.844 2.453 -12.378 1.00 84.00 71 VAL A O 1
ATOM 601 N N . LEU A 1 72 ? 7.077 2.489 -10.154 1.00 85.25 72 LEU A N 1
ATOM 602 C CA . LEU A 1 72 ? 8.542 2.396 -10.164 1.00 85.25 72 LEU A CA 1
ATOM 603 C C . LEU A 1 72 ? 9.043 1.107 -10.829 1.00 85.25 72 LEU A C 1
ATOM 605 O O . LEU A 1 72 ? 10.036 1.146 -11.554 1.00 85.25 72 LEU A O 1
ATOM 609 N N . SER A 1 73 ? 8.334 -0.012 -10.651 1.00 77.56 73 SER A N 1
ATOM 610 C CA . SER A 1 73 ? 8.709 -1.291 -11.270 1.00 77.56 73 SER A CA 1
ATOM 611 C C . SER A 1 73 ? 8.679 -1.254 -12.804 1.00 77.56 73 SER A C 1
ATOM 613 O O . SER A 1 73 ? 9.458 -1.954 -13.453 1.00 77.56 73 SER A O 1
ATOM 615 N N . ILE A 1 74 ? 7.826 -0.404 -13.392 1.00 75.88 74 ILE A N 1
ATOM 616 C CA . ILE A 1 74 ? 7.745 -0.212 -14.847 1.00 75.88 74 ILE A CA 1
ATOM 617 C C . ILE A 1 74 ? 9.033 0.439 -15.366 1.00 75.88 74 ILE A C 1
ATOM 619 O O . ILE A 1 74 ? 9.540 0.045 -16.418 1.00 75.88 74 ILE A O 1
ATOM 623 N N . PHE A 1 75 ? 9.587 1.394 -14.612 1.00 76.62 75 PHE A N 1
ATOM 624 C CA . PHE A 1 75 ? 10.833 2.074 -14.965 1.00 76.62 75 PHE A CA 1
ATOM 625 C C . PHE A 1 75 ? 12.069 1.184 -14.780 1.00 76.62 75 PHE A C 1
ATOM 627 O O . PHE A 1 75 ? 13.000 1.297 -15.573 1.00 76.62 75 PHE A O 1
ATOM 634 N N . GLU A 1 76 ? 12.082 0.295 -13.780 1.00 69.88 76 GLU A N 1
ATOM 635 C CA . GLU A 1 76 ? 13.230 -0.592 -13.519 1.00 69.88 76 GLU A CA 1
ATOM 636 C C . GLU A 1 76 ? 13.370 -1.722 -14.537 1.00 69.88 76 GLU A C 1
ATOM 638 O O . GLU A 1 76 ? 14.468 -1.974 -15.029 1.00 69.88 76 GLU A O 1
ATOM 643 N N . TYR A 1 77 ? 12.281 -2.430 -14.843 1.00 67.00 77 TYR A N 1
ATOM 644 C CA . TYR A 1 77 ? 12.390 -3.709 -15.550 1.00 67.00 77 TYR A CA 1
ATOM 645 C C . TYR A 1 77 ? 11.941 -3.654 -17.013 1.00 67.00 77 TYR A C 1
ATOM 647 O O . TYR A 1 77 ? 12.107 -4.646 -17.720 1.00 67.00 77 TYR A O 1
ATOM 655 N N . GLN A 1 78 ? 11.318 -2.555 -17.474 1.00 64.69 78 GLN A N 1
ATOM 656 C CA . GLN A 1 78 ? 10.603 -2.429 -18.769 1.00 64.69 78 GLN A CA 1
ATOM 657 C C . GLN A 1 78 ? 9.574 -3.553 -19.071 1.00 64.69 78 GLN A C 1
ATOM 659 O O . GLN A 1 78 ? 8.910 -3.550 -20.107 1.00 64.69 78 GLN A O 1
ATOM 664 N N . ARG A 1 79 ? 9.424 -4.523 -18.162 1.00 62.34 79 ARG A N 1
ATOM 665 C CA . ARG A 1 79 ? 8.577 -5.713 -18.189 1.00 62.34 79 ARG A CA 1
ATOM 666 C C . ARG A 1 79 ? 8.221 -6.019 -16.735 1.00 62.34 79 ARG A C 1
ATOM 668 O O . ARG A 1 79 ? 9.083 -6.402 -15.949 1.00 62.34 79 ARG A O 1
ATOM 675 N N . VAL A 1 80 ? 6.956 -5.880 -16.366 1.00 67.12 80 VAL A N 1
ATOM 676 C CA . VAL A 1 80 ? 6.485 -6.332 -15.052 1.00 67.12 80 VAL A CA 1
ATOM 677 C C . VAL A 1 80 ? 6.163 -7.819 -15.179 1.00 67.12 80 VAL A C 1
ATOM 679 O O . VAL A 1 80 ? 5.291 -8.182 -15.970 1.00 67.12 80 VAL A O 1
ATOM 682 N N . LYS A 1 81 ? 6.867 -8.704 -14.449 1.00 73.50 81 LYS A N 1
ATOM 683 C CA . LYS A 1 81 ? 6.479 -10.128 -14.437 1.00 73.50 81 LYS A CA 1
ATOM 684 C C . LYS A 1 81 ? 5.060 -10.213 -13.894 1.00 73.50 81 LYS A C 1
ATOM 686 O O . LYS A 1 81 ? 4.781 -9.656 -12.832 1.00 73.50 81 LYS A O 1
ATOM 691 N N . LEU A 1 82 ? 4.189 -10.936 -14.592 1.00 79.88 82 LEU A N 1
ATOM 692 C CA . LEU A 1 82 ? 2.791 -11.069 -14.193 1.00 79.88 82 LEU A CA 1
ATOM 693 C C . LEU A 1 82 ? 2.676 -11.594 -12.751 1.00 79.88 82 LEU A C 1
ATOM 695 O O . LEU A 1 82 ? 1.826 -11.128 -12.008 1.00 79.88 82 LEU A O 1
ATOM 699 N N . THR A 1 83 ? 3.606 -12.443 -12.300 1.00 83.62 83 THR A N 1
ATOM 700 C CA . THR A 1 83 ? 3.673 -12.931 -10.912 1.00 83.62 83 THR A CA 1
ATOM 701 C C . THR A 1 83 ? 3.752 -11.797 -9.889 1.00 83.62 83 THR A C 1
ATOM 703 O O . THR A 1 83 ? 3.047 -11.833 -8.888 1.00 83.62 83 THR A O 1
ATOM 706 N N . PHE A 1 84 ? 4.543 -10.752 -10.159 1.00 77.69 84 PHE A N 1
ATOM 707 C CA . PHE A 1 84 ? 4.646 -9.595 -9.264 1.00 77.69 84 PHE A CA 1
ATOM 708 C C . PHE A 1 84 ? 3.352 -8.790 -9.212 1.00 77.69 84 PHE A C 1
ATOM 710 O O . PHE A 1 84 ? 2.975 -8.309 -8.145 1.00 77.69 84 PHE A O 1
ATOM 717 N N . LEU A 1 85 ? 2.671 -8.649 -10.350 1.00 82.06 85 LEU A N 1
ATOM 718 C CA . LEU A 1 85 ? 1.405 -7.929 -10.412 1.00 82.06 85 LEU A CA 1
ATOM 719 C C . LEU A 1 85 ? 0.322 -8.665 -9.616 1.00 82.06 85 LEU A C 1
ATOM 721 O O . LEU A 1 85 ? -0.399 -8.051 -8.840 1.00 82.06 85 LEU A O 1
ATOM 725 N N . VAL A 1 86 ? 0.251 -9.987 -9.759 1.00 88.88 86 VAL A N 1
ATOM 726 C CA . VAL A 1 86 ? -0.740 -10.824 -9.071 1.00 88.88 86 VAL A CA 1
ATOM 727 C C . VAL A 1 86 ? -0.499 -10.856 -7.571 1.00 88.88 86 VAL A C 1
ATOM 729 O O . VAL A 1 86 ? -1.445 -10.726 -6.797 1.00 88.88 86 VAL A O 1
ATOM 732 N N . ASP A 1 87 ? 0.761 -10.954 -7.153 1.00 85.44 87 ASP A N 1
ATOM 733 C CA . ASP A 1 87 ? 1.133 -10.872 -5.742 1.00 85.44 87 ASP A CA 1
ATOM 734 C C . ASP A 1 87 ? 0.748 -9.512 -5.139 1.00 85.44 87 ASP A C 1
ATOM 736 O O . ASP A 1 87 ? 0.219 -9.460 -4.025 1.00 85.44 87 ASP A O 1
ATOM 740 N N . ALA A 1 88 ? 0.936 -8.420 -5.888 1.00 83.25 88 ALA A N 1
ATOM 741 C CA . ALA A 1 88 ? 0.488 -7.091 -5.478 1.00 83.25 88 ALA A CA 1
ATOM 742 C C . ALA A 1 88 ? -1.047 -6.995 -5.400 1.00 83.25 88 ALA A C 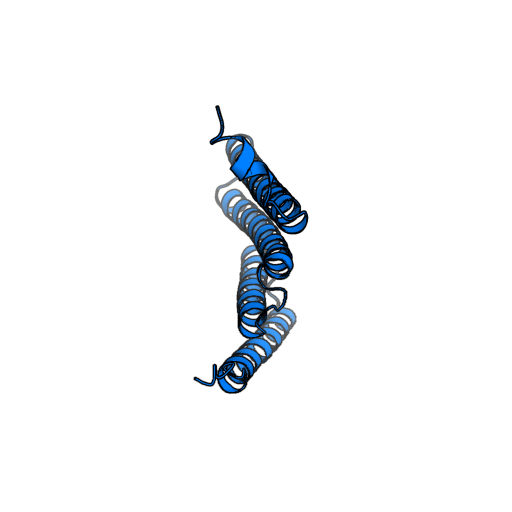1
ATOM 744 O O . ALA A 1 88 ? -1.572 -6.473 -4.419 1.00 83.25 88 ALA A O 1
ATOM 745 N N . CYS A 1 89 ? -1.779 -7.550 -6.370 1.00 86.75 89 CYS A N 1
ATOM 746 C CA . CYS A 1 89 ? -3.245 -7.578 -6.350 1.00 86.75 89 CYS A CA 1
ATOM 747 C C . CYS A 1 89 ? -3.803 -8.382 -5.166 1.00 86.75 89 CYS A C 1
ATOM 749 O O . CYS A 1 89 ? -4.801 -7.977 -4.574 1.00 86.75 89 CYS A O 1
ATOM 751 N N . ILE A 1 90 ? -3.169 -9.498 -4.792 1.00 89.25 90 ILE A N 1
ATOM 752 C CA . ILE A 1 90 ? -3.572 -10.285 -3.616 1.00 89.25 90 ILE A CA 1
ATOM 753 C C . ILE A 1 90 ? -3.344 -9.485 -2.330 1.00 89.25 90 ILE A C 1
ATOM 755 O O . ILE A 1 90 ? -4.243 -9.423 -1.494 1.00 89.25 90 ILE A O 1
ATOM 759 N N . SER A 1 91 ? -2.181 -8.839 -2.182 1.00 86.75 91 SER A N 1
ATOM 760 C CA . SER A 1 91 ? -1.892 -7.949 -1.043 1.00 86.75 91 SER A CA 1
ATOM 761 C C . SER A 1 91 ? -2.934 -6.829 -0.928 1.00 86.75 91 SER A C 1
ATOM 763 O O . SER A 1 91 ? -3.497 -6.598 0.145 1.00 86.75 91 SER A O 1
ATOM 765 N N . PHE A 1 92 ? -3.269 -6.205 -2.060 1.00 87.31 92 PHE A N 1
ATOM 766 C CA . PHE A 1 92 ? -4.304 -5.180 -2.150 1.00 87.31 92 PHE A CA 1
ATOM 767 C C . PHE A 1 92 ? -5.700 -5.714 -1.775 1.00 87.31 92 PHE A C 1
ATOM 769 O O . PHE A 1 92 ? -6.424 -5.069 -1.027 1.00 87.31 92 PHE A O 1
ATOM 776 N N . MET A 1 93 ? -6.085 -6.922 -2.196 1.00 90.44 93 MET A N 1
ATOM 777 C CA . MET A 1 93 ? -7.381 -7.496 -1.798 1.00 90.44 93 MET A CA 1
ATOM 778 C C . MET A 1 93 ? -7.455 -7.877 -0.317 1.00 90.44 93 MET A C 1
ATOM 780 O O . MET A 1 93 ? -8.485 -7.657 0.321 1.00 90.44 93 MET A O 1
ATOM 784 N N . ILE A 1 94 ? -6.375 -8.414 0.261 1.00 88.81 94 ILE A N 1
ATOM 785 C CA . ILE A 1 94 ? -6.307 -8.668 1.711 1.00 88.81 94 ILE A CA 1
ATOM 786 C C . ILE A 1 94 ? -6.510 -7.357 2.477 1.00 88.81 94 ILE A C 1
ATOM 788 O O . ILE A 1 94 ? -7.170 -7.330 3.515 1.00 88.81 94 ILE A O 1
ATOM 792 N N . ARG A 1 95 ? -5.990 -6.252 1.943 1.00 87.56 95 ARG A N 1
ATOM 793 C CA . ARG A 1 95 ? -6.181 -4.925 2.518 1.00 87.56 95 ARG A CA 1
ATOM 794 C C . ARG A 1 95 ? -7.639 -4.485 2.525 1.00 87.56 95 ARG A C 1
ATOM 796 O O . ARG A 1 95 ? -8.124 -4.061 3.570 1.00 87.56 95 ARG A O 1
ATOM 803 N N . GLU A 1 96 ? -8.324 -4.597 1.393 1.00 87.38 96 GLU A N 1
ATOM 804 C CA . GLU A 1 96 ? -9.745 -4.247 1.297 1.00 87.38 96 GLU A CA 1
ATOM 805 C C . GLU A 1 96 ? -10.583 -5.068 2.281 1.00 87.38 96 GLU A C 1
ATOM 807 O O . GLU A 1 96 ? -11.439 -4.528 2.983 1.00 87.38 96 GLU A O 1
ATOM 812 N N . LEU A 1 97 ? -10.259 -6.355 2.438 1.00 89.44 97 LEU A N 1
ATOM 813 C CA . LEU A 1 97 ? -10.887 -7.205 3.446 1.00 89.44 97 LEU A CA 1
ATOM 814 C C . LEU A 1 97 ? -10.686 -6.653 4.869 1.00 89.44 97 LEU A C 1
ATOM 816 O O . LEU A 1 97 ? -11.650 -6.549 5.630 1.00 89.44 97 LEU A O 1
ATOM 820 N N . ILE A 1 98 ? -9.460 -6.254 5.223 1.00 87.75 98 ILE A N 1
ATOM 821 C CA . ILE A 1 98 ? -9.155 -5.658 6.532 1.00 87.75 98 ILE A CA 1
ATOM 822 C C . ILE A 1 98 ? -9.924 -4.340 6.720 1.00 87.75 98 ILE A C 1
ATOM 824 O O . ILE A 1 98 ? -10.537 -4.150 7.770 1.00 87.75 98 ILE A O 1
ATOM 828 N N . ILE A 1 99 ? -9.963 -3.450 5.720 1.00 85.81 99 ILE A N 1
ATOM 829 C CA . ILE A 1 99 ? -10.719 -2.184 5.805 1.00 85.81 99 ILE A CA 1
ATOM 830 C C . ILE A 1 99 ? -12.186 -2.467 6.096 1.00 85.81 99 ILE A C 1
ATOM 832 O O . ILE A 1 99 ? -12.752 -1.862 7.006 1.00 85.81 99 ILE A O 1
ATOM 836 N N . VAL A 1 100 ? -12.807 -3.387 5.361 1.00 87.56 100 VAL A N 1
ATOM 837 C CA . VAL A 1 100 ? -14.232 -3.704 5.517 1.00 87.56 100 VAL A CA 1
ATOM 838 C C . VAL A 1 100 ? -14.526 -4.285 6.904 1.00 87.56 100 VAL A C 1
ATOM 840 O O . VAL A 1 100 ? -15.506 -3.869 7.534 1.00 87.56 100 VAL A O 1
ATOM 843 N N . ILE A 1 101 ? -13.651 -5.162 7.417 1.00 86.19 101 ILE A N 1
ATOM 844 C CA . ILE A 1 101 ? -13.736 -5.707 8.782 1.00 86.19 101 ILE A CA 1
ATOM 845 C C . ILE A 1 101 ? -13.689 -4.574 9.814 1.00 86.19 101 ILE A C 1
ATOM 847 O O . ILE A 1 101 ? -14.608 -4.434 10.620 1.00 86.19 101 ILE A O 1
ATOM 851 N N . TYR A 1 102 ? -12.669 -3.714 9.758 1.00 83.69 102 TYR A N 1
ATOM 852 C CA . TYR A 1 102 ? -12.504 -2.616 10.720 1.00 83.69 102 TYR A CA 1
ATOM 853 C C . TYR A 1 102 ? -13.560 -1.516 10.565 1.00 83.69 102 TYR A C 1
ATOM 855 O O . TYR A 1 102 ? -13.908 -0.833 11.529 1.00 83.69 102 TYR A O 1
ATOM 863 N N . SER A 1 103 ? -14.123 -1.351 9.369 1.00 81.38 103 SER A N 1
ATOM 864 C CA . SER A 1 103 ? -15.206 -0.402 9.112 1.00 81.38 103 SER A CA 1
ATOM 865 C C . SER A 1 103 ? -16.507 -0.797 9.810 1.00 81.38 103 SER A C 1
ATOM 867 O O . SER A 1 103 ? -17.344 0.080 10.031 1.00 81.38 103 SER A O 1
ATOM 869 N N . GLY A 1 104 ? -16.675 -2.076 10.171 1.00 82.44 104 GLY A N 1
ATOM 870 C CA . GLY A 1 104 ? -17.943 -2.633 10.652 1.00 82.44 104 GLY A CA 1
ATOM 871 C C . GLY A 1 104 ? -19.004 -2.722 9.549 1.00 82.44 104 GLY A C 1
ATOM 872 O O . GLY A 1 104 ? -20.192 -2.773 9.842 1.00 82.44 104 GLY A O 1
ATOM 873 N N . LYS A 1 105 ? -18.584 -2.695 8.276 1.00 81.19 105 LYS A N 1
ATOM 874 C CA . LYS A 1 105 ? -19.464 -2.686 7.091 1.00 81.19 105 LYS A CA 1
ATOM 875 C C . LYS A 1 105 ? -19.561 -4.063 6.424 1.00 81.19 105 LYS A C 1
ATOM 877 O O . LYS A 1 105 ? -19.892 -4.160 5.247 1.00 81.19 105 LYS A O 1
ATOM 882 N N . LEU A 1 106 ? -19.233 -5.125 7.157 1.00 84.50 106 LEU A N 1
ATOM 883 C CA . LEU A 1 106 ? -19.341 -6.493 6.664 1.00 84.50 106 LEU A CA 1
ATOM 884 C C . LEU A 1 106 ? -20.817 -6.855 6.482 1.00 84.50 106 LEU A C 1
ATOM 886 O O . LEU A 1 106 ? -21.553 -6.985 7.456 1.00 84.50 106 LEU A O 1
ATOM 890 N N . ASN A 1 107 ? -21.234 -7.045 5.234 1.00 90.06 107 ASN A N 1
ATOM 891 C CA . ASN A 1 107 ? -22.505 -7.673 4.899 1.00 90.06 107 ASN A CA 1
ATOM 892 C C . ASN A 1 107 ? -22.250 -8.976 4.102 1.00 90.06 107 ASN A C 1
ATOM 894 O O . ASN A 1 107 ? -21.156 -9.162 3.552 1.00 90.06 107 ASN A O 1
ATOM 898 N N . PRO A 1 108 ? -23.221 -9.909 4.056 1.00 89.12 108 PRO A N 1
ATOM 899 C CA . PRO A 1 108 ? -23.029 -11.206 3.403 1.00 89.12 108 PRO A CA 1
ATOM 900 C C . PRO A 1 108 ? -22.693 -11.095 1.908 1.00 89.12 108 PRO A C 1
ATOM 902 O O . PRO A 1 108 ? -21.833 -11.820 1.414 1.00 89.12 108 PRO A O 1
ATOM 905 N N . GLU A 1 109 ? -23.317 -10.152 1.200 1.00 92.00 109 GLU A N 1
ATOM 906 C CA . GLU A 1 109 ? -23.105 -9.928 -0.237 1.00 92.00 109 GLU A CA 1
ATOM 907 C C . GLU A 1 109 ? -21.686 -9.429 -0.556 1.00 92.00 109 GLU A C 1
ATOM 909 O O . GLU A 1 109 ? -21.035 -9.936 -1.475 1.00 92.00 109 GLU A O 1
ATOM 914 N N . LEU A 1 110 ? -21.164 -8.478 0.226 1.00 89.19 110 LEU A N 1
ATOM 915 C CA . LEU A 1 110 ? -19.798 -7.967 0.086 1.00 89.19 110 LEU A CA 1
ATOM 916 C C . LEU A 1 110 ? -18.776 -9.039 0.450 1.00 89.19 110 LEU A C 1
ATOM 918 O O . LEU A 1 110 ? -17.770 -9.175 -0.239 1.00 89.19 110 LEU A O 1
ATOM 922 N N . SER A 1 111 ? -19.037 -9.827 1.497 1.00 89.19 111 SER A N 1
ATOM 923 C CA . SER A 1 111 ? -18.154 -10.929 1.888 1.00 89.19 111 SER A CA 1
ATOM 924 C C . SER A 1 111 ? -18.037 -11.976 0.778 1.00 89.19 111 SER A C 1
ATOM 926 O O . SER A 1 111 ? -16.926 -12.387 0.438 1.00 89.19 111 SER A O 1
ATOM 928 N N . LEU A 1 112 ? -19.159 -12.343 0.153 1.00 93.62 112 LEU A N 1
ATOM 929 C CA . LEU A 1 112 ? -19.182 -13.298 -0.954 1.00 93.62 112 LEU A CA 1
ATOM 930 C C . LEU A 1 112 ? -18.492 -12.734 -2.208 1.00 93.62 112 LEU A C 1
ATOM 932 O O . LEU A 1 112 ? -17.723 -13.442 -2.857 1.00 93.62 112 LEU A O 1
ATOM 936 N N . SER A 1 113 ? -18.685 -11.443 -2.495 1.00 93.00 113 SER A N 1
ATOM 937 C CA . SER A 1 113 ? -18.020 -10.746 -3.607 1.00 93.00 113 SER A CA 1
ATOM 938 C C . SER A 1 113 ? -16.500 -10.670 -3.421 1.00 93.00 113 SER A C 1
ATOM 940 O O . SER A 1 113 ? -15.745 -11.031 -4.324 1.00 93.00 113 SER A O 1
ATOM 942 N N . LEU A 1 114 ? -16.031 -10.263 -2.235 1.00 91.69 114 LEU A N 1
ATOM 943 C CA . LEU A 1 114 ? -14.602 -10.220 -1.901 1.00 91.69 114 LEU A CA 1
ATOM 944 C C . LEU A 1 114 ? -13.976 -11.620 -1.934 1.00 91.69 114 LEU A C 1
ATOM 946 O O . LEU A 1 114 ? -12.875 -11.793 -2.457 1.00 91.69 114 LEU A O 1
ATOM 950 N N . GLY A 1 115 ? -14.695 -12.628 -1.431 1.00 92.56 115 GLY A N 1
ATOM 951 C CA . GLY A 1 115 ? -14.278 -14.028 -1.496 1.00 92.56 115 GLY A CA 1
ATOM 952 C C . GLY A 1 115 ? -14.119 -14.529 -2.932 1.00 92.56 115 GLY A C 1
ATOM 953 O O . GLY A 1 115 ? -13.115 -15.166 -3.249 1.00 92.56 115 GLY A O 1
ATOM 954 N N . ALA A 1 116 ? -15.057 -14.193 -3.821 1.00 95.00 116 ALA A N 1
ATOM 955 C CA . ALA A 1 116 ? -14.980 -14.554 -5.235 1.00 95.00 116 ALA A CA 1
ATOM 956 C C . ALA A 1 116 ? -13.761 -13.921 -5.928 1.00 95.00 116 ALA A C 1
ATOM 958 O O . ALA A 1 116 ? -13.032 -14.614 -6.640 1.00 95.00 116 ALA A O 1
ATOM 959 N N . VAL A 1 117 ? -13.487 -12.634 -5.679 1.00 94.62 117 VAL A N 1
ATOM 960 C CA . VAL A 1 117 ? -12.305 -11.952 -6.238 1.00 94.62 117 VAL A CA 1
ATOM 961 C C . VAL A 1 117 ? -11.009 -12.578 -5.718 1.00 94.62 117 VAL A C 1
ATOM 963 O O . VAL A 1 117 ? -10.109 -12.870 -6.507 1.00 94.62 117 VAL A O 1
ATOM 966 N N . LEU A 1 118 ? -10.918 -12.846 -4.411 1.00 94.19 118 LEU A N 1
ATOM 967 C CA . LEU A 1 118 ? -9.758 -13.517 -3.816 1.00 94.19 118 LEU A CA 1
ATOM 968 C C . LEU A 1 118 ? -9.531 -14.912 -4.408 1.00 94.19 118 LEU A C 1
ATOM 970 O O . LEU A 1 118 ? -8.388 -15.275 -4.687 1.00 94.19 118 LEU A O 1
ATOM 974 N N . LEU A 1 119 ? -10.601 -15.673 -4.647 1.00 95.25 119 LEU A N 1
ATOM 975 C CA . LEU A 1 119 ? -10.527 -16.991 -5.275 1.00 95.25 119 LEU A CA 1
ATOM 976 C C . LEU A 1 119 ? -9.976 -16.889 -6.701 1.00 95.25 119 LEU A C 1
ATOM 978 O O . LEU A 1 119 ? -9.044 -17.615 -7.050 1.00 95.25 119 LEU A O 1
ATOM 982 N N . VAL A 1 120 ? -10.492 -15.957 -7.508 1.00 95.94 120 VAL A N 1
ATOM 983 C CA . VAL A 1 120 ? -9.996 -15.721 -8.874 1.00 95.94 120 VAL A CA 1
ATOM 984 C C . VAL A 1 120 ? -8.517 -15.336 -8.860 1.00 95.94 120 VAL A C 1
ATOM 986 O O . VAL A 1 120 ? -7.740 -15.893 -9.634 1.00 95.94 120 VAL A O 1
ATOM 989 N N . LEU A 1 121 ? -8.095 -14.446 -7.958 1.00 94.62 121 LEU A N 1
ATOM 990 C CA . LEU A 1 121 ? -6.686 -14.062 -7.835 1.00 94.62 121 LEU A CA 1
ATOM 991 C C . LEU A 1 121 ? -5.795 -15.224 -7.385 1.00 94.62 121 LEU A C 1
ATOM 993 O O . LEU A 1 121 ? -4.681 -15.364 -7.889 1.00 94.62 121 LEU A O 1
ATOM 997 N N . ALA A 1 122 ? -6.272 -16.077 -6.477 1.00 93.38 122 ALA A N 1
ATOM 998 C CA . ALA A 1 122 ? -5.540 -17.263 -6.041 1.00 93.38 122 ALA A CA 1
ATOM 999 C C . ALA A 1 122 ? -5.349 -18.266 -7.190 1.00 93.3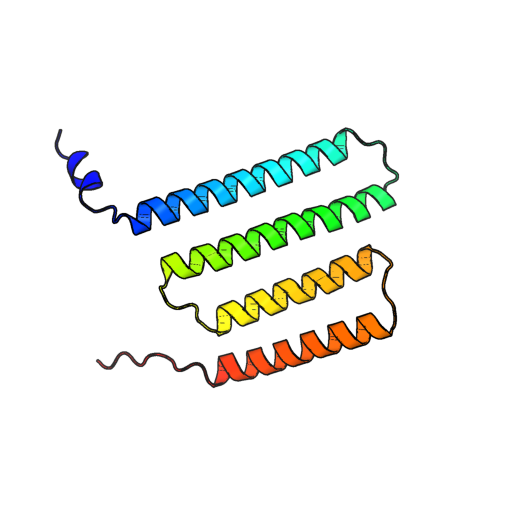8 122 ALA A C 1
ATOM 1001 O O . ALA A 1 122 ? -4.235 -18.748 -7.408 1.00 93.38 122 ALA A O 1
ATOM 1002 N N . LEU A 1 123 ? -6.401 -18.532 -7.972 1.00 95.25 123 LEU A N 1
ATOM 1003 C CA . LEU A 1 123 ? -6.305 -19.366 -9.175 1.00 95.25 123 LEU A CA 1
ATOM 1004 C C . LEU A 1 123 ? -5.347 -18.756 -10.197 1.00 95.25 123 LEU A C 1
ATOM 1006 O O . LEU A 1 123 ? -4.481 -19.444 -10.738 1.00 95.25 123 LEU A O 1
ATOM 1010 N N . LEU A 1 124 ? -5.458 -17.449 -10.421 1.00 93.69 124 LEU A N 1
ATOM 1011 C CA . LEU A 1 124 ? -4.608 -16.733 -11.356 1.00 93.69 124 LEU A CA 1
ATOM 1012 C C . LEU A 1 124 ? -3.139 -16.761 -10.906 1.00 93.69 124 LEU A C 1
ATOM 1014 O O . LEU A 1 124 ? -2.263 -16.961 -11.742 1.00 93.69 124 LEU A O 1
ATOM 1018 N N . ARG A 1 125 ? -2.846 -16.688 -9.601 1.00 92.38 125 ARG A N 1
ATOM 1019 C CA . ARG A 1 125 ? -1.487 -16.889 -9.065 1.00 92.38 125 ARG A CA 1
ATOM 1020 C C . ARG A 1 125 ? -0.937 -18.263 -9.428 1.00 92.38 125 ARG A C 1
ATOM 1022 O O . ARG A 1 125 ? 0.203 -18.353 -9.875 1.00 92.38 125 ARG A O 1
ATOM 1029 N N . ILE A 1 126 ? -1.733 -19.322 -9.267 1.00 93.19 126 ILE A N 1
ATOM 1030 C CA . ILE A 1 126 ? -1.321 -20.690 -9.617 1.00 93.19 126 ILE A CA 1
ATOM 1031 C C . ILE A 1 126 ? -0.990 -20.777 -11.109 1.00 93.19 126 ILE A C 1
ATOM 1033 O O . ILE A 1 126 ? 0.071 -21.287 -11.470 1.00 93.19 126 ILE A O 1
ATOM 1037 N N . VAL A 1 127 ? -1.862 -20.241 -11.968 1.00 92.81 127 VAL A N 1
ATOM 1038 C CA . VAL A 1 127 ? -1.651 -20.215 -13.423 1.00 92.81 127 VAL A CA 1
ATOM 1039 C C . VAL A 1 127 ? -0.373 -19.453 -13.759 1.00 92.81 127 VAL A C 1
ATOM 1041 O O . VAL A 1 127 ? 0.499 -19.968 -14.449 1.00 92.81 127 VAL A O 1
ATOM 1044 N N . VAL A 1 128 ? -0.206 -18.250 -13.227 1.00 89.00 128 VAL A N 1
ATOM 1045 C CA . VAL A 1 128 ? 0.941 -17.400 -13.544 1.00 89.00 128 VAL A CA 1
ATOM 1046 C C . VAL A 1 128 ? 2.254 -18.016 -13.069 1.00 89.00 128 VAL A C 1
ATOM 1048 O O . VAL A 1 128 ? 3.235 -17.977 -13.800 1.00 89.00 128 VAL A O 1
ATOM 1051 N N . VAL A 1 129 ? 2.286 -18.653 -11.899 1.00 87.00 129 VAL A N 1
ATOM 1052 C CA . VAL A 1 129 ? 3.487 -19.358 -11.421 1.00 87.00 129 VAL A CA 1
ATOM 1053 C C . VAL A 1 129 ? 3.808 -20.581 -12.284 1.00 87.00 129 VAL A C 1
ATOM 1055 O O . VAL A 1 129 ? 4.977 -20.850 -12.540 1.00 87.00 129 VAL A O 1
ATOM 1058 N N . ARG A 1 130 ? 2.797 -21.325 -12.745 1.00 87.00 130 ARG A N 1
ATOM 1059 C CA . ARG A 1 130 ? 2.997 -22.549 -13.542 1.00 87.00 130 ARG A CA 1
ATOM 1060 C C . ARG A 1 130 ? 3.320 -22.284 -15.010 1.00 87.00 130 ARG A C 1
ATOM 1062 O O . ARG A 1 130 ? 4.043 -23.073 -15.607 1.00 87.00 130 ARG A O 1
ATOM 1069 N N . PHE A 1 131 ? 2.770 -21.217 -15.584 1.00 81.06 131 PHE A N 1
ATOM 1070 C CA . PHE A 1 131 ? 2.847 -20.925 -17.016 1.00 81.06 131 PHE A 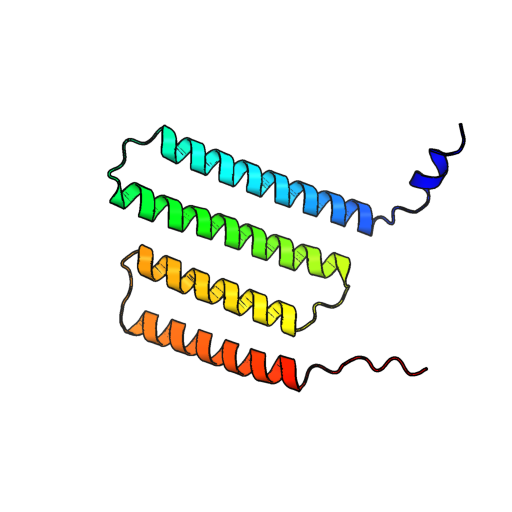CA 1
ATOM 1071 C C . PHE A 1 131 ? 3.723 -19.715 -17.356 1.00 81.06 131 PHE A C 1
ATOM 1073 O O . PHE A 1 131 ? 3.911 -19.445 -18.538 1.00 81.06 131 PHE A O 1
ATOM 1080 N N . SER A 1 132 ? 4.270 -18.983 -16.374 1.00 66.75 132 SER A N 1
ATOM 1081 C CA . SER A 1 132 ? 5.255 -17.934 -16.661 1.00 66.75 132 SER A CA 1
ATOM 1082 C C . SER A 1 132 ? 6.531 -18.590 -17.204 1.00 66.75 132 SER A C 1
ATOM 1084 O O . SER A 1 132 ? 7.204 -19.293 -16.449 1.00 66.75 132 SER A O 1
ATOM 1086 N N . PRO A 1 133 ? 6.895 -18.373 -18.481 1.00 59.47 133 PRO A N 1
ATOM 1087 C CA . PRO A 1 133 ? 8.092 -18.973 -19.042 1.00 59.47 133 PRO A CA 1
ATOM 1088 C C . PRO A 1 133 ? 9.324 -18.374 -18.357 1.00 59.47 133 PRO A C 1
ATOM 1090 O O . PRO A 1 133 ? 9.500 -17.153 -18.332 1.00 59.47 133 PRO A O 1
ATOM 1093 N N . GLU A 1 134 ? 10.188 -19.224 -17.802 1.00 58.97 134 GLU A N 1
ATOM 1094 C CA . GLU A 1 134 ? 11.571 -18.834 -17.545 1.00 58.97 134 GLU A CA 1
ATOM 1095 C C . GLU A 1 134 ? 12.225 -18.574 -18.900 1.00 58.97 134 GLU A C 1
ATOM 1097 O O . GLU A 1 134 ? 12.235 -19.438 -19.778 1.00 58.97 134 GLU A O 1
ATOM 1102 N N . VAL A 1 135 ? 12.738 -17.357 -19.097 1.00 55.25 135 VAL A N 1
ATOM 1103 C CA . VAL A 1 135 ? 13.582 -17.051 -20.251 1.00 55.25 135 VAL A CA 1
ATOM 1104 C C . VAL A 1 135 ? 14.821 -17.927 -20.116 1.00 55.25 135 VAL A C 1
ATOM 1106 O O . VAL A 1 135 ? 15.706 -17.653 -19.308 1.00 55.25 135 VAL A O 1
ATOM 1109 N N . LYS A 1 136 ? 14.842 -19.025 -20.869 1.00 45.28 136 LYS A N 1
ATOM 1110 C CA . LYS A 1 136 ? 15.984 -19.922 -20.981 1.00 45.28 136 LYS A CA 1
ATOM 1111 C C . LYS A 1 136 ? 17.112 -19.112 -21.626 1.00 45.28 136 LYS A C 1
ATOM 1113 O O . LYS A 1 136 ? 17.047 -18.804 -22.812 1.00 45.28 136 LYS A O 1
ATOM 1118 N N . HIS A 1 137 ? 18.105 -18.700 -20.841 1.00 43.38 137 HIS A N 1
ATOM 1119 C CA . HIS A 1 137 ? 19.366 -18.225 -21.398 1.00 43.38 137 HIS A CA 1
ATOM 1120 C C . HIS A 1 137 ? 20.072 -19.452 -21.979 1.00 43.38 137 HIS A C 1
ATOM 1122 O O . HIS A 1 137 ? 20.639 -20.253 -21.239 1.00 43.38 137 HIS A O 1
ATOM 1128 N N . GLU A 1 138 ? 19.931 -19.654 -23.289 1.00 42.47 138 GLU A N 1
ATOM 1129 C CA . GLU A 1 138 ? 20.743 -20.618 -24.026 1.00 42.47 138 GLU A CA 1
ATOM 1130 C C . GLU A 1 138 ? 22.205 -20.156 -23.966 1.00 42.47 138 GLU A C 1
ATOM 1132 O O . GLU A 1 138 ? 22.509 -18.993 -24.240 1.00 42.47 138 GLU A O 1
ATOM 1137 N N . VAL A 1 139 ? 23.054 -21.066 -23.483 1.00 48.38 139 VAL A N 1
ATOM 1138 C CA . VAL A 1 139 ? 24.511 -20.934 -23.351 1.00 48.38 139 VAL A CA 1
ATOM 1139 C C . VAL A 1 139 ? 25.162 -21.232 -24.691 1.00 48.38 139 VAL A C 1
ATOM 1141 O O . VAL A 1 139 ? 24.724 -22.220 -25.323 1.00 48.38 139 VAL A O 1
#